Protein AF-A0A3R8U193-F1 (afdb_monomer)

Mean predicted aligned error: 8.24 Å

pLDDT: mean 88.72, std 10.09, range [39.53, 98.12]

Structure (mmCIF, N/CA/C/O backbone):
data_AF-A0A3R8U193-F1
#
_entry.id   AF-A0A3R8U193-F1
#
loop_
_atom_site.group_PDB
_atom_site.id
_atom_site.type_symbol
_atom_site.label_atom_id
_atom_site.label_alt_id
_atom_site.label_comp_id
_atom_site.label_asym_id
_atom_site.label_entity_id
_atom_site.label_seq_id
_atom_site.pdbx_PDB_ins_code
_atom_site.Cartn_x
_atom_site.Cartn_y
_atom_site.Cartn_z
_atom_site.occupancy
_atom_site.B_iso_or_equiv
_atom_site.auth_seq_id
_atom_site.auth_comp_id
_atom_site.auth_asym_id
_atom_site.auth_atom_id
_atom_site.pdbx_PDB_model_num
ATOM 1 N N . MET A 1 1 ? -6.115 -12.184 11.889 1.00 39.53 1 MET A N 1
ATOM 2 C CA . MET A 1 1 ? -6.984 -12.851 10.891 1.00 39.53 1 MET A CA 1
ATOM 3 C C . MET A 1 1 ? -6.475 -12.531 9.490 1.00 39.53 1 MET A C 1
ATOM 5 O O . MET A 1 1 ? -6.508 -11.370 9.102 1.00 39.53 1 MET A O 1
ATOM 9 N N . ASN A 1 2 ? -5.975 -13.521 8.744 1.00 39.62 2 ASN A N 1
ATOM 10 C CA . ASN A 1 2 ? -5.604 -13.336 7.337 1.00 39.62 2 ASN A CA 1
ATOM 11 C C . ASN A 1 2 ? -6.885 -13.249 6.499 1.00 39.62 2 ASN A C 1
ATOM 13 O O . ASN A 1 2 ? -7.457 -14.268 6.125 1.00 39.62 2 ASN A O 1
ATOM 17 N N . SER A 1 3 ? -7.369 -12.032 6.249 1.00 52.88 3 SER A N 1
ATOM 18 C CA . SER A 1 3 ? -8.507 -11.800 5.359 1.00 52.88 3 SER A CA 1
ATOM 19 C C . SER A 1 3 ? -8.194 -12.368 3.971 1.00 52.88 3 SER A C 1
ATOM 21 O O . SER A 1 3 ? -7.153 -12.043 3.391 1.00 52.88 3 SER A O 1
ATOM 23 N N . ALA A 1 4 ? -9.084 -13.211 3.440 1.00 56.44 4 ALA A N 1
ATOM 24 C CA . ALA A 1 4 ? -8.982 -13.737 2.082 1.00 56.44 4 ALA A CA 1
ATOM 25 C C . ALA A 1 4 ? -8.776 -12.592 1.061 1.00 56.44 4 ALA A C 1
ATOM 27 O O . ALA A 1 4 ? -9.312 -11.496 1.269 1.00 56.44 4 ALA A O 1
ATOM 28 N N . PRO A 1 5 ? -8.009 -12.809 -0.029 1.00 59.69 5 PRO A N 1
ATOM 29 C CA . PRO A 1 5 ? -7.787 -11.780 -1.039 1.00 59.69 5 PRO A CA 1
ATOM 30 C C . PRO A 1 5 ? -9.131 -11.291 -1.578 1.00 59.69 5 PRO A C 1
ATOM 32 O O . PRO A 1 5 ? -9.916 -12.074 -2.117 1.00 59.69 5 PRO A O 1
ATOM 35 N N . THR A 1 6 ? -9.415 -9.998 -1.431 1.00 74.56 6 THR A N 1
ATOM 36 C CA . THR A 1 6 ? -10.673 -9.454 -1.946 1.00 7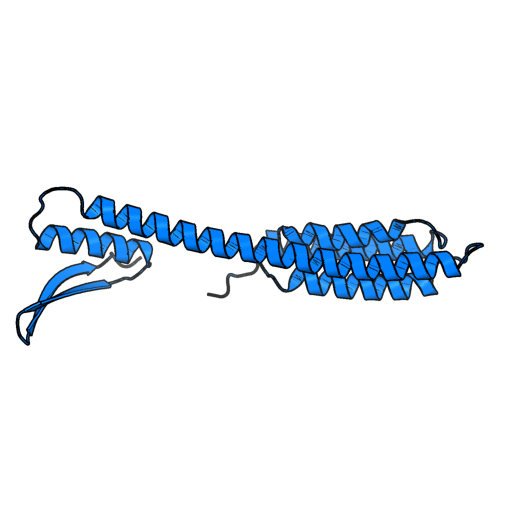4.56 6 THR A CA 1
ATOM 37 C C . THR A 1 6 ? -10.615 -9.363 -3.471 1.00 74.56 6 THR A C 1
ATO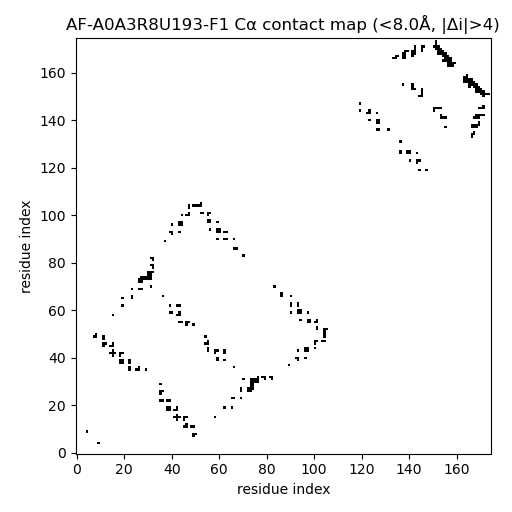M 39 O O . THR A 1 6 ? -9.537 -9.257 -4.057 1.00 74.56 6 THR A O 1
ATOM 42 N N . ALA A 1 7 ? -11.765 -9.407 -4.155 1.00 81.94 7 ALA A N 1
ATOM 43 C CA . ALA A 1 7 ? -11.812 -9.266 -5.617 1.00 81.94 7 ALA A CA 1
ATOM 44 C C . ALA A 1 7 ? -11.076 -8.001 -6.104 1.00 81.94 7 ALA A C 1
ATOM 46 O O . ALA A 1 7 ? -10.375 -8.046 -7.110 1.00 81.94 7 ALA A O 1
ATOM 47 N N . ARG A 1 8 ? -11.150 -6.913 -5.328 1.00 86.19 8 ARG A N 1
ATOM 48 C CA . ARG A 1 8 ? -10.411 -5.667 -5.559 1.00 86.19 8 ARG A CA 1
ATOM 49 C C . ARG A 1 8 ? -8.895 -5.864 -5.556 1.00 86.19 8 ARG A C 1
ATOM 51 O O . ARG A 1 8 ? -8.220 -5.367 -6.449 1.00 86.19 8 ARG A O 1
ATOM 58 N N . ASP A 1 9 ? -8.365 -6.598 -4.582 1.00 89.00 9 ASP A N 1
ATOM 59 C CA . ASP A 1 9 ? -6.920 -6.802 -4.451 1.00 89.00 9 ASP A CA 1
ATOM 60 C C . ASP A 1 9 ? -6.360 -7.556 -5.668 1.00 89.00 9 ASP A C 1
ATOM 62 O O . ASP A 1 9 ? -5.257 -7.249 -6.121 1.00 89.00 9 ASP A O 1
ATOM 66 N N . ARG A 1 10 ? -7.142 -8.493 -6.230 1.00 89.62 10 ARG A N 1
ATOM 67 C CA . ARG A 1 10 ? -6.819 -9.195 -7.485 1.00 89.62 10 ARG A CA 1
ATOM 68 C C . ARG A 1 10 ? -6.824 -8.254 -8.689 1.00 89.62 10 ARG A C 1
ATOM 70 O O . ARG A 1 10 ? -5.889 -8.293 -9.481 1.00 89.62 10 ARG A O 1
ATOM 77 N N . TRP A 1 11 ? -7.828 -7.385 -8.807 1.00 93.19 11 TRP A N 1
ATOM 78 C CA . TRP A 1 11 ? -7.891 -6.401 -9.893 1.00 93.19 11 TRP A CA 1
ATOM 79 C C . TRP A 1 11 ? -6.729 -5.410 -9.869 1.00 93.19 11 TRP A C 1
ATOM 81 O O . TRP A 1 11 ? -6.211 -5.073 -10.925 1.00 93.19 11 TRP A O 1
ATOM 91 N N . ILE A 1 12 ? -6.274 -4.994 -8.685 1.00 94.00 12 ILE A N 1
ATOM 92 C CA . ILE A 1 12 ? -5.101 -4.117 -8.551 1.00 94.00 12 ILE A CA 1
ATOM 93 C C . ILE A 1 12 ? -3.838 -4.825 -9.048 1.00 94.00 12 ILE A C 1
ATOM 95 O O . ILE A 1 12 ? -3.072 -4.233 -9.799 1.00 94.00 12 ILE A O 1
ATOM 99 N N . TRP A 1 13 ? -3.643 -6.098 -8.689 1.00 93.62 13 TRP A N 1
ATOM 100 C CA . TRP A 1 13 ? -2.531 -6.893 -9.218 1.00 93.62 13 TRP A CA 1
ATOM 101 C C . TRP A 1 13 ? -2.574 -7.010 -10.741 1.00 93.62 13 TRP A C 1
ATOM 103 O O . TRP A 1 13 ? -1.554 -6.796 -11.391 1.00 93.62 13 TRP A O 1
ATOM 113 N N . LEU A 1 14 ? -3.747 -7.306 -11.306 1.00 95.44 14 LEU A N 1
ATOM 114 C CA . LEU A 1 14 ? -3.935 -7.386 -12.755 1.00 95.44 14 LEU A CA 1
ATOM 115 C C . LEU A 1 14 ? -3.678 -6.039 -13.438 1.00 95.44 14 LEU A C 1
ATOM 117 O O . LEU A 1 14 ? -3.020 -6.006 -14.471 1.00 95.44 14 LEU A O 1
ATOM 121 N N . ALA A 1 15 ? -4.144 -4.933 -12.854 1.00 96.00 15 ALA A N 1
ATOM 122 C CA . ALA A 1 15 ? -3.918 -3.594 -13.383 1.00 96.00 15 ALA A CA 1
ATOM 123 C C . ALA A 1 15 ? -2.429 -3.216 -13.353 1.00 96.00 15 ALA A C 1
ATOM 125 O O . ALA A 1 15 ? -1.896 -2.790 -14.374 1.00 96.00 15 ALA A O 1
ATOM 126 N N . SER A 1 16 ? -1.735 -3.423 -12.227 1.00 96.75 16 SER A N 1
ATOM 127 C CA . SER A 1 16 ? -0.288 -3.185 -12.128 1.00 96.75 16 SER A CA 1
ATOM 128 C C . SER A 1 16 ? 0.492 -4.051 -13.118 1.00 96.75 16 SER A C 1
ATOM 130 O O . SER A 1 16 ? 1.321 -3.527 -13.857 1.00 96.75 16 SER A O 1
ATOM 132 N N . ALA A 1 17 ? 0.202 -5.354 -13.182 1.00 96.62 17 ALA A N 1
ATOM 133 C CA . ALA A 1 17 ? 0.870 -6.270 -14.105 1.00 96.62 17 ALA A CA 1
ATOM 134 C C . ALA A 1 17 ? 0.592 -5.911 -15.573 1.00 96.62 17 ALA A C 1
ATOM 136 O O . ALA A 1 17 ? 1.509 -5.914 -16.389 1.00 96.62 17 ALA A O 1
ATOM 137 N N . GLY A 1 18 ? -0.651 -5.551 -15.900 1.00 97.56 18 GLY A N 1
ATOM 138 C CA . GLY A 1 18 ? -1.047 -5.109 -17.235 1.00 97.56 18 GLY A CA 1
ATOM 139 C C . GLY A 1 18 ? -0.345 -3.819 -17.651 1.00 97.56 18 GLY A C 1
ATOM 140 O O . GLY A 1 18 ? 0.172 -3.743 -18.761 1.00 97.56 18 GLY A O 1
ATOM 141 N N . LEU A 1 19 ? -0.247 -2.836 -16.749 1.00 97.50 19 LEU A N 1
ATOM 142 C CA . LEU A 1 19 ? 0.509 -1.603 -16.988 1.00 97.50 19 LEU A CA 1
ATOM 143 C C . LEU A 1 19 ? 1.996 -1.898 -17.212 1.00 97.50 19 LEU A C 1
ATOM 145 O O . LEU A 1 19 ? 2.573 -1.388 -18.168 1.00 97.50 19 LEU A O 1
ATOM 149 N N . MET A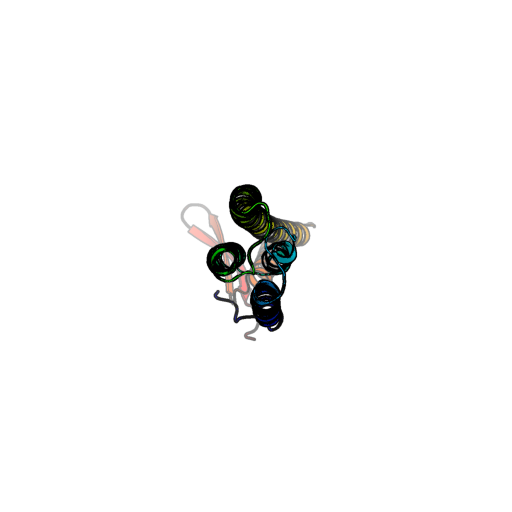 1 20 ? 2.607 -2.759 -16.394 1.00 97.50 20 MET A N 1
ATOM 150 C CA . MET A 1 20 ? 4.009 -3.160 -16.563 1.00 97.50 20 MET A CA 1
ATOM 151 C C . MET A 1 20 ? 4.249 -3.866 -17.905 1.00 97.50 20 MET A C 1
ATOM 153 O O . MET A 1 20 ? 5.184 -3.516 -18.621 1.00 97.50 20 MET A O 1
ATOM 157 N N . ALA A 1 21 ? 3.387 -4.816 -18.275 1.00 96.94 21 ALA A N 1
ATOM 158 C CA . ALA A 1 21 ? 3.488 -5.544 -19.538 1.00 96.94 21 ALA A CA 1
ATOM 159 C C . ALA A 1 21 ? 3.286 -4.627 -20.754 1.00 96.94 21 ALA A C 1
ATOM 161 O O . ALA A 1 21 ? 4.040 -4.713 -21.722 1.00 96.94 21 ALA A O 1
ATOM 162 N N . LEU A 1 22 ? 2.309 -3.718 -20.688 1.00 96.19 22 LEU A N 1
ATOM 163 C CA . LEU A 1 22 ? 2.072 -2.715 -21.724 1.00 96.19 22 LEU A CA 1
ATOM 164 C C . LEU A 1 22 ? 3.290 -1.805 -21.896 1.00 96.19 22 LEU A C 1
ATOM 166 O O . LEU A 1 22 ? 3.732 -1.583 -23.020 1.00 96.19 22 LEU A O 1
ATOM 170 N N . THR A 1 23 ? 3.843 -1.307 -20.788 1.00 95.44 23 THR A N 1
ATOM 171 C CA . THR A 1 23 ? 5.020 -0.428 -20.813 1.00 95.44 23 THR A CA 1
ATOM 172 C C . THR A 1 23 ? 6.196 -1.129 -21.479 1.00 95.44 23 THR A C 1
ATOM 174 O O . THR A 1 23 ? 6.782 -0.586 -22.411 1.00 95.44 23 THR A O 1
ATOM 177 N N . MET A 1 24 ? 6.479 -2.364 -21.060 1.00 94.31 24 MET A N 1
ATOM 178 C CA . MET A 1 24 ? 7.536 -3.193 -21.634 1.00 94.31 24 MET A CA 1
ATOM 179 C C . MET A 1 24 ? 7.331 -3.414 -23.139 1.00 94.31 24 MET A C 1
ATOM 181 O O . MET A 1 24 ? 8.271 -3.285 -23.916 1.00 94.31 24 MET A O 1
ATOM 185 N N . GLY A 1 25 ? 6.095 -3.692 -23.567 1.00 93.88 25 GLY A N 1
ATOM 186 C CA . GLY A 1 25 ? 5.738 -3.816 -24.982 1.00 93.88 25 GLY A CA 1
ATOM 187 C C . GLY A 1 25 ? 6.039 -2.548 -25.786 1.00 93.88 25 GLY A C 1
ATOM 188 O O . GLY A 1 25 ? 6.580 -2.624 -26.887 1.00 93.88 25 GLY A O 1
ATOM 189 N N . LEU A 1 26 ? 5.737 -1.377 -25.222 1.00 92.69 26 LEU A N 1
ATOM 190 C CA . LEU A 1 26 ? 6.023 -0.093 -25.860 1.00 92.69 26 LEU A CA 1
ATOM 191 C C . LEU A 1 26 ? 7.526 0.220 -25.906 1.00 92.69 26 LEU A C 1
ATOM 193 O O . LEU A 1 26 ? 7.982 0.831 -26.872 1.00 92.69 26 LEU A O 1
ATOM 197 N N . GLU A 1 27 ? 8.315 -0.215 -24.920 1.00 91.50 27 GLU A N 1
ATOM 198 C CA . GLU A 1 27 ? 9.771 -0.006 -24.920 1.00 91.50 27 GLU A CA 1
ATOM 199 C C . GLU A 1 27 ? 10.490 -0.714 -26.079 1.00 91.50 27 GLU A C 1
ATOM 201 O O . GLU A 1 27 ? 11.550 -0.255 -26.494 1.00 91.50 27 GLU A O 1
ATOM 206 N N . PHE A 1 28 ? 9.908 -1.767 -26.665 1.00 89.50 28 PHE A N 1
ATOM 207 C CA . PHE A 1 28 ? 10.470 -2.409 -27.862 1.00 89.50 28 PHE A CA 1
ATOM 208 C C . PHE A 1 28 ? 10.391 -1.540 -29.122 1.00 89.50 28 PHE A C 1
ATOM 210 O O . PHE A 1 28 ? 11.206 -1.699 -30.028 1.00 89.50 28 PHE A O 1
ATOM 217 N N . VAL A 1 29 ? 9.397 -0.655 -29.209 1.00 90.25 29 VAL A N 1
ATOM 218 C CA . VAL A 1 29 ? 9.111 0.117 -30.430 1.00 90.25 29 VAL A CA 1
ATOM 219 C C . VAL A 1 29 ? 9.437 1.598 -30.284 1.00 90.25 29 VAL A C 1
ATOM 221 O O . VAL A 1 29 ? 9.697 2.267 -31.283 1.00 90.25 29 VAL A O 1
ATOM 224 N N . VAL A 1 30 ? 9.445 2.124 -29.058 1.00 88.69 30 VAL A N 1
ATOM 225 C CA . VAL A 1 30 ? 9.706 3.541 -28.800 1.00 88.69 30 VAL A CA 1
ATOM 226 C C . VAL A 1 30 ? 11.198 3.777 -28.529 1.00 88.69 30 VAL A C 1
ATOM 228 O O . VAL A 1 30 ? 11.740 3.185 -27.595 1.00 88.69 30 VAL A O 1
ATOM 231 N N . PRO A 1 31 ? 11.869 4.676 -29.280 1.00 85.94 31 PRO A N 1
ATOM 232 C CA . PRO A 1 31 ? 13.283 4.978 -29.074 1.00 85.94 31 PRO A CA 1
ATOM 233 C C . PRO A 1 31 ? 13.621 5.503 -27.673 1.00 85.94 31 PRO A C 1
ATOM 235 O O . PRO A 1 31 ? 12.810 6.144 -26.995 1.00 85.94 31 PRO A O 1
ATOM 238 N N . LEU A 1 32 ? 14.875 5.302 -27.264 1.00 83.75 32 LEU A N 1
ATOM 239 C CA . LEU A 1 32 ? 15.425 5.880 -26.038 1.00 83.75 32 LEU A CA 1
ATOM 240 C C . LEU A 1 32 ? 15.258 7.411 -26.025 1.00 83.75 32 LEU A C 1
ATOM 242 O O . LEU A 1 32 ? 15.503 8.092 -27.016 1.00 83.75 32 LEU A O 1
ATOM 246 N N . GLY A 1 33 ? 14.865 7.971 -24.881 1.00 80.38 33 GLY A N 1
ATOM 247 C CA . GLY A 1 33 ? 14.628 9.413 -24.712 1.00 80.38 33 GLY A CA 1
ATOM 248 C C . GLY A 1 33 ? 13.156 9.798 -24.553 1.00 80.38 33 GLY A C 1
ATOM 249 O O . GLY A 1 33 ? 12.873 10.816 -23.925 1.00 80.38 33 GLY A O 1
ATOM 250 N N . TYR A 1 34 ? 12.214 8.963 -25.000 1.00 84.81 34 TYR A N 1
ATOM 251 C CA . TYR A 1 34 ? 10.798 9.151 -24.679 1.00 84.81 34 TYR A CA 1
ATOM 252 C C . TYR A 1 34 ? 10.468 8.652 -23.266 1.00 84.81 34 TYR A C 1
ATOM 254 O O . TYR A 1 34 ? 10.999 7.649 -22.785 1.00 84.81 34 TYR A O 1
ATOM 262 N N . ALA A 1 35 ? 9.539 9.341 -22.601 1.00 88.25 35 ALA A N 1
ATOM 263 C CA . ALA A 1 35 ? 9.156 9.074 -21.215 1.00 88.25 35 ALA A CA 1
ATOM 264 C C . ALA A 1 35 ? 8.035 8.025 -21.069 1.00 88.25 35 ALA A C 1
ATOM 266 O O . ALA A 1 35 ? 7.237 8.089 -20.137 1.00 88.25 35 ALA A O 1
ATOM 267 N N . VAL A 1 36 ? 7.961 7.046 -21.977 1.00 91.25 36 VAL A N 1
ATOM 268 C CA . VAL A 1 36 ? 6.937 5.981 -21.932 1.00 91.25 36 VAL A CA 1
ATOM 269 C C . VAL A 1 36 ? 7.000 5.199 -20.622 1.00 91.25 36 VAL A C 1
ATOM 271 O O . VAL A 1 36 ? 5.966 4.831 -20.069 1.00 91.25 36 VAL A O 1
ATOM 274 N N . TRP A 1 37 ? 8.203 5.049 -20.069 1.00 92.00 37 TRP A N 1
ATOM 275 C CA . TRP A 1 37 ? 8.456 4.425 -18.775 1.00 92.00 37 TRP A CA 1
ATOM 276 C C . TRP A 1 37 ? 7.675 5.041 -17.604 1.00 92.00 37 TRP A C 1
ATOM 278 O O . TRP A 1 37 ? 7.506 4.378 -16.585 1.00 92.00 37 TRP A O 1
ATOM 288 N N . LEU A 1 38 ? 7.157 6.273 -17.717 1.00 93.88 38 LEU A N 1
ATOM 289 C CA . LEU A 1 38 ? 6.290 6.872 -16.692 1.00 93.88 38 LEU A CA 1
ATOM 290 C C . LEU A 1 38 ? 5.030 6.036 -16.429 1.00 93.88 38 LEU A C 1
ATOM 292 O O . LEU A 1 38 ? 4.437 6.122 -15.358 1.00 93.88 38 LEU A O 1
ATOM 296 N N . THR A 1 39 ? 4.629 5.181 -17.364 1.00 94.88 39 THR A N 1
ATOM 297 C CA . THR A 1 39 ? 3.523 4.242 -17.146 1.00 94.88 39 THR A CA 1
ATOM 298 C C . THR A 1 39 ? 3.845 3.168 -16.094 1.00 94.88 39 THR A C 1
ATOM 300 O O . THR A 1 39 ? 2.938 2.757 -15.367 1.00 94.88 39 THR A O 1
ATOM 303 N N . TYR A 1 40 ? 5.120 2.827 -15.854 1.00 96.25 40 TYR A N 1
ATOM 304 C CA . TYR A 1 40 ? 5.525 2.058 -14.667 1.00 96.25 40 TYR A CA 1
ATOM 305 C C . TYR A 1 40 ? 5.255 2.824 -13.362 1.00 96.25 40 TYR A C 1
ATOM 307 O O . TYR A 1 40 ? 4.839 2.228 -12.369 1.00 96.25 40 TYR A O 1
ATOM 315 N N . PHE A 1 41 ? 5.417 4.154 -13.356 1.00 94.81 41 PHE A N 1
ATOM 316 C CA . PHE A 1 41 ? 5.060 4.982 -12.197 1.00 94.81 41 PHE A CA 1
ATOM 317 C C . PHE A 1 41 ? 3.569 4.835 -11.869 1.00 94.81 41 PHE A C 1
ATOM 319 O O . PHE A 1 41 ? 3.195 4.704 -10.704 1.00 94.81 41 PHE A O 1
ATOM 326 N N . MET A 1 42 ? 2.715 4.783 -12.898 1.00 95.88 42 MET A N 1
ATOM 327 C CA . MET A 1 42 ? 1.283 4.511 -12.740 1.00 95.88 42 MET A CA 1
ATOM 328 C C . MET A 1 42 ? 1.021 3.094 -12.209 1.00 95.88 42 MET A C 1
ATOM 330 O O . MET A 1 42 ? 0.159 2.916 -11.347 1.00 95.88 42 MET A O 1
ATOM 334 N N . ALA A 1 43 ? 1.790 2.096 -12.661 1.00 97.19 43 ALA A N 1
ATOM 335 C CA . ALA A 1 43 ? 1.695 0.726 -12.156 1.00 97.19 43 ALA A CA 1
ATOM 336 C C . ALA A 1 43 ? 1.973 0.649 -10.647 1.00 97.19 43 ALA A C 1
ATOM 338 O O . ALA A 1 43 ? 1.254 -0.052 -9.930 1.00 97.19 43 ALA A O 1
ATOM 339 N N . VAL A 1 44 ? 2.959 1.410 -10.154 1.00 97.62 44 VAL A N 1
ATOM 340 C CA . VAL A 1 44 ? 3.214 1.577 -8.714 1.00 97.62 44 VAL A CA 1
ATOM 341 C C . VAL A 1 44 ? 2.087 2.378 -8.059 1.00 97.62 44 VAL A C 1
ATOM 343 O O . VAL A 1 44 ? 1.579 1.980 -7.013 1.00 97.62 44 VAL A O 1
ATOM 346 N N . GLY A 1 45 ? 1.638 3.471 -8.674 1.00 96.69 45 GLY A N 1
ATOM 347 C CA . GLY A 1 45 ? 0.592 4.344 -8.138 1.00 96.69 45 GLY A CA 1
ATOM 348 C C . GLY A 1 45 ? -0.732 3.629 -7.864 1.00 96.69 45 GLY A C 1
ATOM 349 O O . GLY A 1 45 ? -1.330 3.833 -6.807 1.00 96.69 45 GLY A O 1
ATOM 350 N N . VAL A 1 46 ? -1.168 2.725 -8.747 1.00 96.62 46 VAL A N 1
ATOM 351 C CA . VAL A 1 46 ? -2.441 1.999 -8.572 1.00 96.62 46 VAL A CA 1
ATOM 352 C C . VAL A 1 46 ? -2.431 1.071 -7.347 1.00 96.62 46 VAL A C 1
ATOM 354 O O . VAL A 1 46 ? -3.485 0.771 -6.779 1.00 96.62 46 VAL A O 1
ATOM 357 N N . THR A 1 47 ? -1.244 0.681 -6.859 1.00 96.56 47 THR A N 1
ATOM 358 C CA . THR A 1 47 ? -1.100 -0.104 -5.620 1.00 96.56 47 THR A CA 1
ATOM 359 C C . THR A 1 47 ? -1.522 0.669 -4.367 1.00 96.56 47 THR A C 1
ATOM 361 O O . THR A 1 47 ? -1.712 0.060 -3.315 1.00 96.56 47 THR A O 1
ATOM 364 N N . LEU A 1 48 ? -1.767 1.983 -4.465 1.00 95.44 48 LEU A N 1
ATOM 365 C CA . LEU A 1 48 ? -2.314 2.804 -3.380 1.00 95.44 48 LEU A CA 1
ATOM 366 C C . LEU A 1 48 ? -3.619 2.256 -2.804 1.00 95.44 48 LEU A C 1
ATOM 368 O O . LEU A 1 48 ? -3.871 2.382 -1.602 1.00 95.44 48 LEU A O 1
ATOM 372 N N . PHE A 1 49 ? -4.431 1.624 -3.644 1.00 92.31 49 PHE A N 1
ATOM 373 C CA . PHE A 1 49 ? -5.724 1.068 -3.255 1.00 92.31 49 PHE A CA 1
ATOM 374 C C . PHE A 1 49 ? -5.623 -0.352 -2.677 1.00 92.31 49 PHE A C 1
ATOM 376 O O . PHE A 1 49 ? -6.640 -0.955 -2.313 1.00 92.31 49 PHE A O 1
ATOM 383 N N . GLN A 1 50 ? -4.405 -0.891 -2.582 1.00 90.88 50 GLN A N 1
ATOM 384 C CA . GLN A 1 50 ? -4.149 -2.235 -2.095 1.00 90.88 50 GLN A CA 1
ATOM 385 C C . GLN A 1 50 ? -4.198 -2.287 -0.568 1.00 90.88 50 GLN A C 1
ATOM 387 O O . GLN A 1 50 ? -3.847 -1.336 0.132 1.00 90.88 50 GLN A O 1
ATOM 392 N N . ARG A 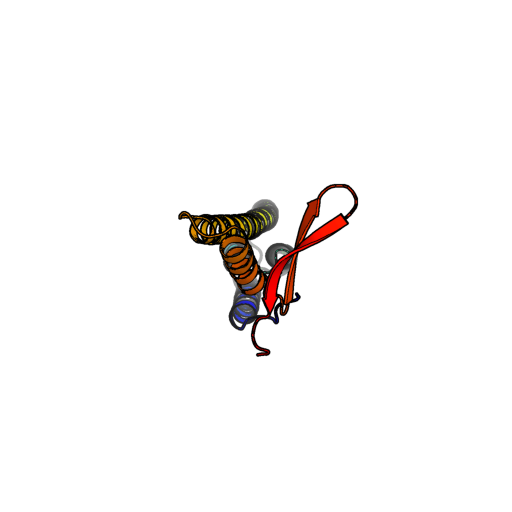1 51 ? -4.621 -3.430 -0.021 1.00 88.56 51 ARG A N 1
ATOM 393 C CA . ARG A 1 51 ? -4.637 -3.626 1.438 1.00 88.56 51 ARG A CA 1
ATOM 394 C C . ARG A 1 51 ? -3.264 -3.958 1.996 1.00 88.56 51 ARG A C 1
ATOM 396 O O . ARG A 1 51 ? -2.973 -3.586 3.126 1.00 88.56 51 ARG A O 1
ATOM 403 N N . ARG A 1 52 ? -2.446 -4.698 1.246 1.00 90.31 52 ARG A N 1
ATOM 404 C CA . ARG A 1 52 ? -1.140 -5.220 1.672 1.00 90.31 52 ARG A CA 1
ATOM 405 C C . ARG A 1 52 ? -0.036 -4.185 1.452 1.00 90.31 52 ARG A C 1
ATOM 407 O O . ARG A 1 52 ? 0.141 -3.709 0.338 1.00 90.31 52 ARG A O 1
ATOM 414 N N . VAL A 1 53 ? 0.727 -3.898 2.508 1.00 93.19 53 VAL A N 1
ATOM 415 C CA . VAL A 1 53 ? 1.814 -2.900 2.503 1.00 93.19 53 VAL A CA 1
ATOM 416 C C . VAL A 1 53 ? 3.015 -3.351 1.661 1.00 93.19 53 VAL A C 1
ATOM 418 O O . VAL A 1 53 ? 3.776 -2.521 1.196 1.00 93.19 53 VAL A O 1
ATOM 421 N N . GLU A 1 54 ? 3.180 -4.646 1.408 1.00 93.69 54 GLU A N 1
ATOM 422 C CA . GLU A 1 54 ? 4.322 -5.179 0.644 1.00 93.69 54 GLU A CA 1
ATOM 423 C C . GLU A 1 54 ? 4.191 -4.976 -0.876 1.00 93.69 54 GLU A C 1
ATOM 425 O O . GLU A 1 54 ? 5.186 -4.891 -1.591 1.00 93.69 54 GLU A O 1
ATOM 430 N N . VAL A 1 55 ? 2.960 -4.877 -1.389 1.00 94.69 55 VAL A N 1
ATOM 431 C CA . VAL A 1 55 ? 2.678 -4.871 -2.837 1.00 94.69 55 VAL A CA 1
ATOM 432 C C . VAL A 1 55 ? 3.278 -3.672 -3.581 1.00 94.69 55 VAL A C 1
ATOM 434 O O . VAL A 1 55 ? 3.898 -3.904 -4.617 1.00 94.69 55 VAL A O 1
ATOM 437 N N . PRO A 1 56 ? 3.167 -2.419 -3.092 1.00 96.50 56 PRO A N 1
ATOM 438 C CA . PRO A 1 56 ? 3.788 -1.264 -3.745 1.00 96.50 56 PRO A CA 1
ATOM 439 C C . PRO A 1 56 ? 5.290 -1.447 -3.965 1.00 96.50 56 PRO A C 1
ATOM 441 O O . PRO A 1 56 ? 5.808 -1.105 -5.025 1.00 96.50 56 PRO A O 1
ATOM 444 N N . PHE A 1 57 ? 5.980 -2.033 -2.983 1.00 97.38 57 PHE A N 1
ATOM 445 C CA . PHE A 1 57 ? 7.415 -2.278 -3.061 1.00 97.38 57 PHE A CA 1
ATOM 446 C C . PHE A 1 57 ? 7.753 -3.352 -4.098 1.00 97.38 57 PHE A C 1
ATOM 448 O O . PHE A 1 57 ? 8.623 -3.130 -4.935 1.00 97.38 57 PHE A O 1
ATOM 455 N N . LEU A 1 58 ? 7.027 -4.476 -4.106 1.00 97.12 58 LEU A N 1
ATOM 456 C CA . LEU A 1 58 ? 7.216 -5.535 -5.106 1.00 97.12 58 LEU A CA 1
ATOM 457 C C . LEU A 1 58 ? 7.003 -5.021 -6.535 1.00 97.12 58 LEU A C 1
ATOM 459 O O . LEU A 1 58 ? 7.804 -5.312 -7.422 1.00 97.12 58 LEU A O 1
ATOM 463 N N . VAL A 1 59 ? 5.952 -4.224 -6.752 1.00 97.69 59 VAL A N 1
ATOM 464 C CA . VAL A 1 59 ? 5.653 -3.636 -8.065 1.00 97.69 59 VAL A CA 1
ATOM 465 C C . VAL A 1 59 ? 6.718 -2.619 -8.472 1.00 97.69 59 VAL A C 1
ATOM 467 O O . VAL A 1 59 ? 7.123 -2.613 -9.632 1.00 97.69 59 VAL A O 1
ATOM 470 N N . ALA A 1 60 ? 7.220 -1.797 -7.545 1.00 98.00 60 ALA A N 1
ATO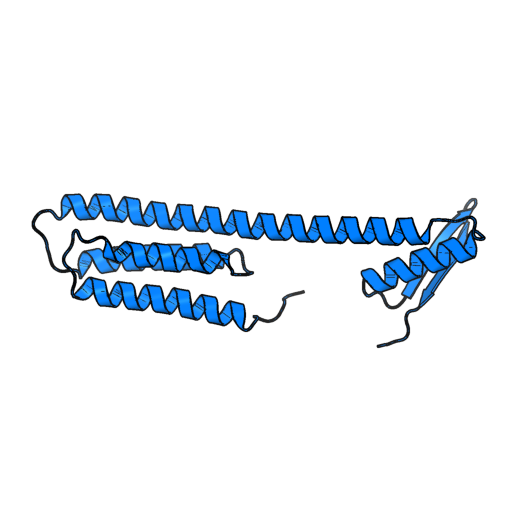M 471 C CA . ALA A 1 60 ? 8.296 -0.853 -7.842 1.00 98.00 60 ALA A CA 1
ATOM 472 C C . ALA A 1 60 ? 9.618 -1.553 -8.161 1.00 98.00 60 ALA A C 1
ATOM 474 O O . ALA A 1 60 ? 10.252 -1.202 -9.149 1.00 98.00 60 ALA A O 1
ATOM 475 N N . VAL A 1 61 ? 10.008 -2.578 -7.397 1.00 97.94 61 VAL A N 1
ATOM 476 C CA . VAL A 1 61 ? 11.209 -3.378 -7.693 1.00 97.94 61 VAL A CA 1
ATOM 477 C C . VAL A 1 61 ? 11.078 -4.059 -9.054 1.00 97.94 61 VAL A C 1
ATOM 479 O O . VAL A 1 61 ? 11.983 -3.949 -9.877 1.00 97.94 61 VAL A O 1
ATOM 482 N N . GLY A 1 62 ? 9.935 -4.693 -9.331 1.00 97.75 62 GLY A N 1
ATOM 483 C CA . GLY A 1 62 ? 9.666 -5.291 -10.638 1.00 97.75 62 GLY A CA 1
ATOM 484 C C . GLY A 1 62 ? 9.714 -4.264 -11.772 1.00 97.75 62 GLY A C 1
ATOM 485 O O . GLY A 1 62 ? 10.317 -4.522 -12.808 1.00 97.75 62 GLY A O 1
ATOM 486 N N . SER A 1 63 ? 9.150 -3.074 -11.558 1.00 97.62 63 SER A N 1
ATOM 487 C CA . SER A 1 63 ? 9.184 -1.971 -12.525 1.00 97.62 63 SER A CA 1
ATOM 488 C C . SER A 1 63 ? 10.601 -1.453 -12.767 1.00 97.62 63 SER A C 1
ATOM 490 O O . SER A 1 63 ? 10.959 -1.184 -13.906 1.00 97.62 63 SER A O 1
ATOM 492 N N . THR A 1 64 ? 11.435 -1.357 -11.731 1.00 96.94 64 THR A N 1
ATOM 493 C CA . THR A 1 64 ? 12.846 -0.964 -11.860 1.00 96.94 64 THR A CA 1
ATOM 494 C C . THR A 1 64 ? 13.653 -2.009 -12.632 1.00 96.94 64 THR A C 1
ATOM 496 O O . THR A 1 64 ? 14.482 -1.647 -13.465 1.00 96.94 64 THR A O 1
ATOM 499 N N . ILE A 1 65 ? 13.390 -3.301 -12.408 1.00 96.81 65 ILE A N 1
ATOM 500 C CA . ILE A 1 65 ? 14.014 -4.384 -13.180 1.00 96.81 65 ILE A CA 1
ATOM 501 C C . ILE A 1 65 ? 13.597 -4.291 -14.651 1.00 96.81 65 ILE A C 1
ATOM 503 O O . ILE A 1 65 ? 14.456 -4.321 -15.529 1.00 96.81 65 ILE A O 1
ATOM 507 N N . LEU A 1 66 ? 12.302 -4.125 -14.933 1.00 95.62 66 LEU A N 1
ATOM 508 C CA . LEU A 1 66 ? 11.821 -3.971 -16.307 1.00 95.62 66 LEU A CA 1
ATOM 509 C C . LEU A 1 66 ? 12.377 -2.710 -16.971 1.00 95.62 66 LEU A C 1
ATOM 511 O O . LEU A 1 66 ? 12.794 -2.785 -18.117 1.00 95.62 66 LEU A O 1
ATOM 515 N N . LEU A 1 67 ? 12.488 -1.594 -16.246 1.00 94.81 67 LEU A N 1
ATOM 516 C CA . LEU A 1 67 ? 13.100 -0.359 -16.743 1.00 94.81 67 LEU A CA 1
ATOM 517 C C . LEU A 1 67 ? 14.564 -0.564 -17.166 1.00 94.81 67 LEU A C 1
ATOM 519 O O . LEU A 1 67 ? 15.010 -0.002 -18.172 1.00 94.81 67 LEU A O 1
ATOM 523 N N . MET A 1 68 ? 15.305 -1.370 -16.398 1.00 93.31 68 MET A N 1
ATOM 524 C CA . MET A 1 68 ? 16.685 -1.748 -16.704 1.00 93.31 68 MET A CA 1
ATOM 525 C C . MET A 1 68 ? 16.755 -2.631 -17.955 1.00 93.31 68 MET A C 1
ATOM 527 O O . MET A 1 68 ? 17.577 -2.386 -18.833 1.00 93.31 68 MET A O 1
ATOM 531 N N . ILE A 1 69 ? 15.869 -3.623 -18.079 1.00 93.50 69 ILE A N 1
ATOM 532 C CA . ILE A 1 69 ? 15.797 -4.480 -19.274 1.00 93.50 69 ILE A CA 1
ATOM 533 C C . ILE A 1 69 ? 15.407 -3.643 -20.502 1.00 93.50 69 ILE A C 1
ATOM 535 O O . ILE A 1 69 ? 16.065 -3.724 -21.539 1.00 93.50 69 ILE A O 1
ATOM 539 N N . GLY A 1 70 ? 14.402 -2.778 -20.359 1.00 90.38 70 GLY A N 1
ATOM 540 C CA . GLY A 1 70 ? 13.933 -1.829 -21.363 1.00 90.38 70 GLY A CA 1
ATOM 541 C C . GLY A 1 70 ? 15.048 -0.950 -21.923 1.00 90.38 70 GLY A C 1
ATOM 542 O O . GLY A 1 70 ? 15.070 -0.652 -23.112 1.00 90.38 70 GLY A O 1
ATOM 543 N N . TYR A 1 71 ? 16.023 -0.575 -21.091 1.00 89.62 71 TYR A N 1
ATOM 544 C CA . TYR A 1 71 ? 17.150 0.254 -21.523 1.00 89.62 71 TYR A CA 1
ATOM 545 C C . TYR A 1 71 ? 18.067 -0.474 -22.514 1.00 89.62 71 TYR A C 1
ATOM 547 O O . TYR A 1 71 ? 18.618 0.159 -23.410 1.00 89.62 71 TYR A O 1
ATOM 555 N N . HIS A 1 72 ? 18.211 -1.793 -22.374 1.00 89.31 72 HIS A N 1
ATOM 556 C CA . HIS A 1 72 ? 19.076 -2.600 -23.233 1.00 89.31 72 HIS A CA 1
ATOM 557 C C . HIS A 1 72 ? 18.415 -3.038 -24.544 1.00 89.31 72 HIS A C 1
ATOM 559 O O . HIS A 1 72 ? 19.124 -3.317 -25.506 1.00 89.31 72 HIS A O 1
ATOM 565 N N . ILE A 1 73 ? 17.084 -3.116 -24.582 1.00 89.12 73 ILE A N 1
ATOM 566 C CA . ILE A 1 73 ? 16.324 -3.598 -25.749 1.00 89.12 73 ILE A CA 1
ATOM 567 C C . ILE A 1 73 ? 15.749 -2.466 -26.607 1.00 89.12 73 ILE A C 1
ATOM 569 O O . ILE A 1 73 ? 15.428 -2.699 -27.771 1.00 89.12 73 ILE A O 1
ATOM 573 N N . ALA A 1 74 ? 15.575 -1.268 -26.038 1.00 87.00 74 ALA A N 1
ATOM 574 C CA . ALA A 1 74 ? 14.943 -0.157 -26.734 1.00 87.00 74 ALA A CA 1
ATOM 575 C C . ALA A 1 74 ? 15.814 0.357 -27.898 1.00 87.00 74 ALA A C 1
ATOM 577 O O . ALA A 1 74 ? 17.046 0.370 -27.790 1.00 87.00 74 ALA A O 1
ATOM 578 N N . PRO A 1 75 ? 15.201 0.843 -28.996 1.00 84.12 75 PRO A N 1
ATOM 579 C CA . PRO A 1 75 ? 1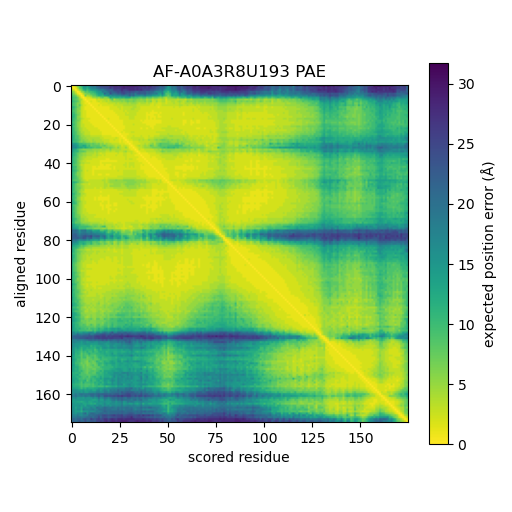5.938 1.416 -30.116 1.00 84.12 75 PRO A CA 1
ATOM 580 C C . PRO A 1 75 ? 16.852 2.568 -29.677 1.00 84.12 75 PRO A C 1
ATOM 582 O O . PRO A 1 75 ? 16.450 3.452 -28.911 1.00 84.12 75 PRO A O 1
ATOM 585 N N . ALA A 1 76 ? 18.085 2.571 -30.188 1.00 81.88 76 ALA A N 1
ATOM 586 C CA . ALA A 1 76 ? 19.077 3.595 -29.884 1.00 81.88 76 ALA A CA 1
ATOM 587 C C . ALA A 1 76 ? 18.606 4.994 -30.315 1.00 81.88 76 ALA A C 1
ATOM 589 O O . ALA A 1 76 ? 17.958 5.164 -31.347 1.00 81.88 76 ALA A O 1
ATOM 590 N N . SER A 1 77 ? 18.980 6.008 -29.538 1.00 80.88 77 SER A N 1
ATOM 591 C CA . SER A 1 77 ? 18.796 7.416 -29.889 1.00 80.88 77 SER A CA 1
ATOM 592 C C . SER A 1 77 ? 20.103 8.185 -29.753 1.00 80.88 77 SER A C 1
ATOM 594 O O . SER A 1 77 ? 21.076 7.698 -29.175 1.00 80.88 77 SER A O 1
ATOM 596 N N . THR A 1 78 ? 20.131 9.402 -30.291 1.00 72.31 78 THR A N 1
ATOM 597 C CA . THR A 1 78 ? 21.335 10.227 -30.457 1.00 72.31 78 THR A CA 1
ATOM 598 C C . THR A 1 78 ? 22.044 10.583 -29.139 1.00 72.31 78 THR A C 1
ATOM 600 O O . THR A 1 78 ? 23.174 11.057 -29.178 1.00 72.31 78 THR A O 1
ATOM 603 N N . ASN A 1 79 ? 21.420 10.368 -27.969 1.00 71.88 79 ASN A N 1
ATOM 604 C CA . ASN A 1 79 ? 22.009 10.704 -26.668 1.00 71.88 79 ASN A CA 1
ATOM 605 C C . ASN A 1 79 ? 21.698 9.656 -25.575 1.00 71.88 79 ASN A C 1
ATOM 607 O O . ASN A 1 79 ? 20.893 9.874 -24.664 1.00 71.88 79 ASN A O 1
ATOM 611 N N . SER A 1 80 ? 22.354 8.496 -25.664 1.00 69.00 80 SER A N 1
ATOM 612 C CA . SER A 1 80 ? 22.187 7.366 -24.734 1.00 69.00 80 SER A CA 1
ATOM 613 C C . SER A 1 80 ? 22.566 7.696 -23.281 1.00 69.00 80 SER A C 1
ATOM 615 O O . SER A 1 80 ? 21.895 7.232 -22.358 1.00 69.00 80 SER A O 1
ATOM 617 N N . ALA A 1 81 ? 23.568 8.556 -23.061 1.00 74.56 81 ALA A N 1
ATOM 618 C CA . ALA A 1 81 ? 23.996 8.976 -21.723 1.00 74.56 81 ALA A CA 1
ATOM 619 C C . ALA A 1 81 ? 22.899 9.748 -20.966 1.00 74.56 81 ALA A C 1
ATOM 621 O O . ALA A 1 81 ? 22.662 9.497 -19.783 1.00 74.56 81 ALA A O 1
ATOM 622 N N . PHE A 1 82 ? 22.172 10.636 -21.654 1.00 81.62 82 PHE A N 1
ATOM 623 C CA . PHE A 1 82 ? 21.041 11.358 -21.064 1.00 81.62 82 PHE A CA 1
ATOM 624 C C . PHE A 1 82 ? 19.898 10.405 -20.680 1.00 81.62 82 PHE A C 1
ATOM 626 O O . PHE A 1 82 ? 19.296 10.537 -19.613 1.00 81.62 82 PHE A O 1
ATOM 633 N N . SER A 1 83 ? 19.637 9.389 -21.511 1.00 84.31 83 SER A N 1
ATOM 634 C CA . SER A 1 83 ? 18.627 8.371 -21.209 1.00 84.31 83 SER A CA 1
ATOM 635 C C . SER A 1 83 ? 19.005 7.508 -20.001 1.00 84.31 83 SER A C 1
ATOM 637 O O . SER A 1 83 ? 18.114 7.123 -19.244 1.00 84.31 83 SER A O 1
ATOM 639 N N . PHE A 1 84 ? 20.292 7.214 -19.794 1.00 85.81 84 PHE A N 1
ATOM 640 C CA . PHE A 1 84 ? 20.752 6.462 -18.624 1.00 85.81 84 PHE A CA 1
ATOM 641 C C . PHE A 1 84 ? 20.465 7.218 -17.321 1.00 85.81 84 PHE A C 1
ATOM 643 O O . PHE A 1 84 ? 19.814 6.676 -16.429 1.00 85.81 84 PHE A O 1
ATOM 650 N N . VAL A 1 85 ? 20.873 8.490 -17.234 1.00 89.25 85 VAL A N 1
ATOM 651 C CA . VAL A 1 85 ? 20.630 9.333 -16.047 1.00 89.25 85 VAL A CA 1
ATOM 652 C C . VAL A 1 85 ? 19.132 9.513 -15.790 1.00 89.25 85 VAL A C 1
ATOM 654 O O . VAL A 1 85 ? 18.671 9.379 -14.660 1.00 89.25 85 VAL A O 1
ATOM 657 N N . ASN A 1 86 ? 18.340 9.758 -16.836 1.00 90.44 86 ASN A N 1
ATOM 658 C CA . ASN A 1 86 ? 16.892 9.908 -16.692 1.00 90.44 86 ASN A CA 1
ATOM 659 C C . ASN A 1 86 ? 16.229 8.636 -16.126 1.00 90.44 86 ASN A C 1
ATOM 661 O O . ASN A 1 86 ? 15.366 8.709 -15.253 1.00 90.44 86 ASN A O 1
ATOM 665 N N . ARG A 1 87 ? 16.651 7.452 -16.585 1.00 91.44 87 ARG A N 1
ATOM 666 C CA . ARG A 1 87 ? 16.077 6.177 -16.130 1.00 91.44 87 ARG A CA 1
ATOM 667 C C . ARG A 1 87 ? 16.538 5.778 -14.730 1.00 91.44 87 ARG A C 1
ATOM 669 O O . ARG A 1 87 ? 15.735 5.217 -13.989 1.00 91.44 87 ARG A O 1
ATOM 676 N N . THR A 1 88 ? 17.770 6.088 -14.324 1.00 92.56 88 THR A N 1
ATOM 677 C CA . THR A 1 88 ? 18.198 5.850 -12.933 1.00 92.56 88 THR A CA 1
ATOM 678 C C . THR A 1 88 ? 17.400 6.714 -11.959 1.00 92.56 88 THR A C 1
ATOM 680 O O . THR A 1 88 ? 16.910 6.199 -10.953 1.00 92.56 88 THR A O 1
ATOM 683 N N . ILE A 1 89 ? 17.165 7.986 -12.300 1.00 93.88 89 ILE A N 1
ATOM 684 C CA . ILE A 1 89 ? 16.258 8.864 -11.547 1.00 93.88 89 ILE A CA 1
ATOM 685 C C . ILE A 1 89 ? 14.842 8.274 -11.526 1.00 93.88 89 ILE A C 1
ATOM 687 O O . ILE A 1 89 ? 14.243 8.179 -10.458 1.00 93.88 89 ILE A O 1
ATOM 691 N N . GLY A 1 90 ? 14.332 7.802 -12.669 1.00 93.38 90 GLY A N 1
ATOM 692 C CA . GLY A 1 90 ? 13.030 7.136 -12.760 1.00 93.38 90 GLY A CA 1
ATOM 693 C C . GLY A 1 90 ? 12.891 5.941 -11.809 1.00 93.38 90 GLY A C 1
ATOM 694 O O . GLY A 1 90 ? 11.921 5.865 -11.054 1.00 93.38 90 GLY A O 1
ATOM 695 N N . GLY A 1 91 ? 13.891 5.055 -11.766 1.00 96.12 91 GLY A N 1
ATOM 696 C CA . GLY A 1 91 ? 13.923 3.920 -10.837 1.00 96.12 91 GLY A CA 1
ATOM 697 C C . GLY A 1 91 ? 13.904 4.351 -9.366 1.00 96.12 91 GLY A C 1
ATOM 698 O O . GLY A 1 91 ? 13.157 3.789 -8.564 1.00 96.12 91 GLY A O 1
ATOM 699 N N . ILE A 1 92 ? 14.655 5.399 -9.009 1.00 97.31 92 ILE A N 1
ATOM 700 C CA . ILE A 1 92 ? 14.616 5.986 -7.659 1.00 97.31 92 ILE A CA 1
ATOM 701 C C . ILE A 1 92 ? 13.214 6.538 -7.356 1.00 97.31 92 ILE A C 1
ATOM 703 O O . ILE A 1 92 ? 12.664 6.272 -6.286 1.00 97.31 92 ILE A O 1
ATOM 707 N N . CYS A 1 93 ? 12.599 7.253 -8.301 1.00 97.31 93 CYS A N 1
ATOM 708 C CA . CYS A 1 93 ? 11.244 7.782 -8.158 1.00 97.31 93 CYS A CA 1
ATOM 709 C C . CYS A 1 93 ? 10.203 6.674 -7.939 1.00 97.31 93 CYS A C 1
ATOM 711 O O . CYS A 1 93 ? 9.300 6.860 -7.125 1.00 97.31 93 CYS A O 1
ATOM 713 N N . PHE A 1 94 ? 10.329 5.516 -8.596 1.00 97.50 94 PHE A N 1
ATOM 714 C CA . PHE A 1 94 ? 9.432 4.375 -8.363 1.00 97.50 94 PHE A CA 1
ATOM 715 C C . PHE A 1 94 ? 9.524 3.862 -6.927 1.00 97.50 94 PHE A C 1
ATOM 717 O O . PHE A 1 94 ? 8.499 3.617 -6.290 1.00 97.50 94 PHE A O 1
ATOM 724 N N . LEU A 1 95 ? 10.742 3.735 -6.396 1.00 98.12 95 LEU A N 1
ATOM 725 C CA . LEU A 1 95 ? 10.967 3.287 -5.022 1.00 98.12 95 LEU A CA 1
ATOM 726 C C . LEU A 1 95 ? 10.431 4.303 -4.006 1.00 98.12 95 LEU A C 1
ATOM 728 O O . LEU A 1 95 ? 9.755 3.920 -3.051 1.00 98.12 95 LEU A O 1
ATOM 732 N N . LEU A 1 96 ? 10.661 5.600 -4.232 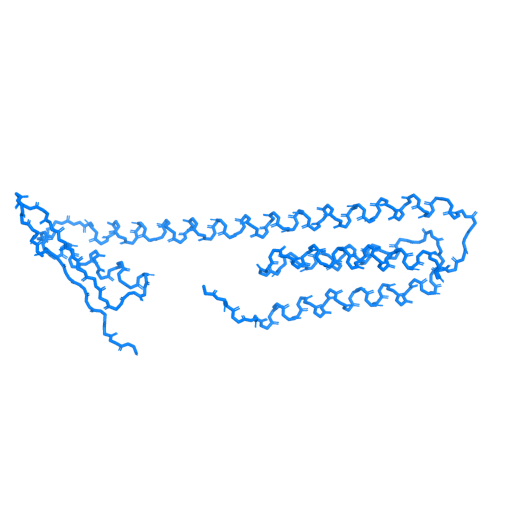1.00 98.12 96 LEU A N 1
ATOM 733 C CA . LEU A 1 96 ? 10.108 6.663 -3.386 1.00 98.12 96 LEU A CA 1
ATOM 734 C C . LEU A 1 96 ? 8.575 6.689 -3.428 1.00 98.12 96 LEU A C 1
ATOM 736 O O . LEU A 1 96 ? 7.929 6.853 -2.388 1.00 98.12 96 LEU A O 1
ATOM 740 N N . MET A 1 97 ? 7.981 6.471 -4.603 1.00 97.81 97 MET A N 1
ATOM 741 C CA . MET A 1 97 ? 6.532 6.344 -4.744 1.00 97.81 97 MET A CA 1
ATOM 742 C C . MET A 1 97 ? 6.012 5.131 -3.969 1.00 97.81 97 MET A C 1
ATOM 744 O O . MET A 1 97 ? 5.039 5.257 -3.228 1.00 97.81 97 MET A O 1
ATOM 748 N N . ALA A 1 98 ? 6.686 3.980 -4.053 1.00 97.94 98 ALA A N 1
ATOM 749 C CA . ALA A 1 98 ? 6.324 2.805 -3.267 1.00 97.94 98 ALA A CA 1
ATOM 750 C C . ALA A 1 98 ? 6.362 3.092 -1.763 1.00 97.94 98 ALA A C 1
ATOM 752 O O . ALA A 1 98 ? 5.381 2.818 -1.077 1.00 97.94 98 ALA A O 1
ATOM 753 N N . VAL A 1 99 ? 7.433 3.711 -1.254 1.00 98.00 99 VAL A N 1
ATOM 754 C CA . VAL A 1 99 ? 7.530 4.102 0.163 1.00 98.00 99 VAL A CA 1
ATOM 755 C C . VAL A 1 99 ? 6.388 5.042 0.555 1.00 98.00 99 VAL A C 1
ATOM 757 O O . VAL A 1 99 ? 5.745 4.839 1.587 1.00 98.00 99 VAL A O 1
ATOM 760 N N . THR A 1 100 ? 6.081 6.033 -0.282 1.00 98.06 100 THR A N 1
ATOM 761 C CA . THR A 1 100 ? 4.974 6.976 -0.053 1.00 98.06 100 THR A CA 1
ATOM 762 C C . THR A 1 100 ? 3.636 6.244 0.041 1.00 98.06 100 THR A C 1
ATOM 764 O O . THR A 1 100 ? 2.871 6.437 0.990 1.00 98.06 100 THR A O 1
ATOM 767 N N . VAL A 1 101 ? 3.371 5.335 -0.897 1.00 97.62 101 VAL A N 1
ATOM 768 C CA . VAL A 1 101 ? 2.163 4.509 -0.904 1.00 97.62 101 VAL A CA 1
ATOM 769 C C . VAL A 1 101 ? 2.095 3.608 0.333 1.00 97.62 101 VAL A C 1
ATOM 771 O O . VAL A 1 101 ? 1.045 3.521 0.973 1.00 97.62 101 VAL A O 1
ATOM 774 N N . MET A 1 102 ? 3.204 2.974 0.718 1.00 97.12 102 MET 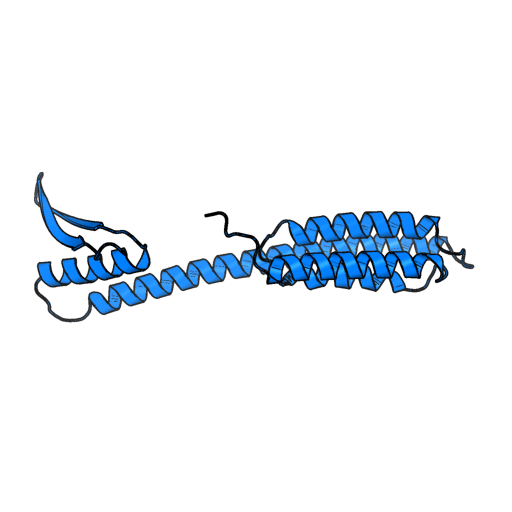A N 1
ATOM 775 C CA . MET A 1 102 ? 3.286 2.138 1.918 1.00 97.12 102 MET A CA 1
ATOM 776 C C . MET A 1 102 ? 2.904 2.925 3.173 1.00 97.12 102 MET A C 1
ATOM 778 O O . MET A 1 102 ? 2.101 2.446 3.977 1.00 97.12 102 MET A O 1
ATOM 782 N N . LYS A 1 103 ? 3.426 4.149 3.318 1.00 96.69 103 LYS A N 1
ATOM 783 C CA . LYS A 1 103 ? 3.089 5.044 4.432 1.00 96.69 103 LYS A CA 1
ATOM 784 C C . LYS A 1 103 ? 1.620 5.452 4.411 1.00 96.69 103 LYS A C 1
ATOM 786 O O . LYS A 1 103 ? 0.980 5.431 5.460 1.00 96.69 103 LYS A O 1
ATOM 791 N N . ALA A 1 104 ? 1.054 5.726 3.238 1.00 96.12 104 ALA A N 1
ATOM 792 C CA . ALA A 1 104 ? -0.371 6.021 3.106 1.00 96.12 104 ALA A CA 1
ATOM 793 C C . ALA A 1 104 ? -1.255 4.831 3.529 1.00 96.12 104 ALA A C 1
ATOM 795 O O . ALA A 1 104 ? -2.260 5.017 4.214 1.00 96.12 104 ALA A O 1
ATOM 796 N N . ILE A 1 105 ? -0.878 3.598 3.170 1.00 94.06 105 ILE A N 1
ATOM 797 C CA . ILE A 1 105 ? -1.600 2.385 3.590 1.00 94.06 105 ILE A CA 1
ATOM 798 C C . ILE A 1 105 ? -1.487 2.185 5.108 1.00 94.06 105 ILE A C 1
ATOM 800 O O . ILE A 1 105 ? -2.494 1.910 5.758 1.00 94.06 105 ILE A O 1
ATOM 804 N N . GLN A 1 106 ? -0.290 2.341 5.684 1.00 94.81 106 GLN A N 1
ATOM 805 C CA . GLN A 1 106 ? -0.076 2.239 7.134 1.00 94.81 106 GLN A CA 1
ATOM 806 C C . GLN A 1 106 ? -0.891 3.285 7.901 1.00 94.81 106 GLN A C 1
ATOM 808 O O . GLN A 1 106 ? -1.581 2.938 8.854 1.00 94.81 106 GLN A O 1
ATOM 813 N N . SER A 1 107 ? -0.876 4.539 7.446 1.00 94.00 107 SER A N 1
ATOM 814 C CA . SER A 1 107 ? -1.643 5.630 8.053 1.00 94.00 107 SER A CA 1
ATOM 815 C C . SER A 1 107 ? -3.146 5.343 8.049 1.00 94.00 107 SER A C 1
ATOM 817 O O . SER A 1 107 ? -3.793 5.495 9.082 1.00 94.00 107 SER A O 1
ATOM 819 N N . ARG A 1 108 ? -3.694 4.831 6.938 1.00 93.25 108 ARG A N 1
ATOM 820 C CA . ARG A 1 108 ? -5.106 4.417 6.871 1.00 93.25 108 ARG A CA 1
ATOM 821 C C . ARG A 1 108 ? -5.454 3.308 7.865 1.00 93.25 108 ARG A C 1
ATOM 823 O O . ARG A 1 108 ? -6.551 3.329 8.406 1.00 93.25 108 ARG A O 1
ATOM 830 N N . ARG A 1 109 ? -4.548 2.352 8.101 1.00 91.94 109 ARG A N 1
ATOM 831 C CA . ARG A 1 109 ? -4.757 1.278 9.091 1.00 91.94 109 ARG A CA 1
ATOM 832 C C . ARG A 1 109 ? -4.775 1.830 10.511 1.00 91.94 109 ARG A C 1
ATOM 834 O O . ARG A 1 109 ? -5.739 1.598 11.220 1.00 91.94 109 ARG A O 1
ATOM 841 N N . ILE A 1 110 ? -3.772 2.633 10.868 1.00 94.38 110 ILE A N 1
ATOM 842 C CA . ILE A 1 110 ? -3.693 3.274 12.188 1.00 94.38 110 ILE A CA 1
ATOM 843 C C . ILE A 1 110 ? -4.941 4.131 12.444 1.00 94.38 110 ILE A C 1
ATOM 845 O O . ILE A 1 110 ? -5.520 4.067 13.522 1.00 94.38 110 ILE A O 1
ATOM 849 N N . ALA A 1 111 ? -5.386 4.896 11.444 1.00 93.69 111 ALA A N 1
ATOM 850 C CA . ALA A 1 111 ? -6.599 5.701 11.547 1.00 93.69 111 ALA A CA 1
ATOM 851 C C . ALA A 1 111 ? -7.863 4.843 11.718 1.00 93.69 111 ALA A C 1
ATOM 853 O O . ALA A 1 111 ? -8.726 5.192 12.516 1.00 93.69 111 ALA A O 1
ATOM 854 N N . ALA A 1 112 ? -7.972 3.722 10.997 1.00 92.19 112 ALA A N 1
ATOM 855 C CA . ALA A 1 112 ? -9.097 2.801 11.140 1.00 92.19 112 ALA A CA 1
ATOM 856 C C . ALA A 1 112 ? -9.131 2.144 12.529 1.00 92.19 112 ALA A C 1
ATOM 858 O O . ALA A 1 112 ? -10.201 2.049 13.122 1.00 92.19 112 ALA A O 1
ATOM 859 N N . ASP A 1 113 ? -7.974 1.746 13.061 1.00 92.19 113 ASP A N 1
ATOM 860 C CA . ASP A 1 113 ? -7.863 1.148 14.395 1.00 92.19 113 ASP A CA 1
ATOM 861 C C . ASP A 1 113 ? -8.206 2.172 15.492 1.00 92.19 113 ASP A C 1
ATOM 863 O O . ASP A 1 113 ? -8.943 1.863 16.428 1.00 92.19 113 ASP A O 1
ATOM 867 N N . ALA A 1 114 ? -7.734 3.415 15.349 1.00 94.06 114 ALA A N 1
ATOM 868 C CA . ALA A 1 114 ? -8.063 4.506 16.264 1.00 94.06 114 ALA A CA 1
ATOM 869 C C . ALA A 1 114 ? -9.561 4.847 16.239 1.00 94.06 114 ALA A C 1
ATOM 871 O O . ALA A 1 114 ? -10.172 5.015 17.293 1.00 94.06 114 ALA A O 1
ATOM 872 N N . LEU A 1 115 ? -10.165 4.902 15.047 1.00 95.12 115 LEU A N 1
ATOM 873 C CA . LEU A 1 115 ? -11.601 5.131 14.896 1.00 95.12 115 LEU A CA 1
ATOM 874 C C . LEU A 1 115 ? -12.413 3.989 15.517 1.00 95.12 115 LEU A C 1
ATOM 876 O O . LEU A 1 115 ? -13.372 4.241 16.242 1.00 95.12 115 LEU A O 1
ATOM 880 N N . TRP A 1 116 ? -12.000 2.739 15.290 1.00 92.56 116 TRP A N 1
ATOM 881 C CA . TRP A 1 116 ? -12.637 1.569 15.892 1.00 92.56 116 TRP A CA 1
ATOM 882 C C . TRP A 1 116 ? -12.610 1.630 17.427 1.00 92.56 116 TRP A C 1
ATOM 884 O O . TRP A 1 116 ? -13.633 1.366 18.064 1.00 92.56 116 TRP A O 1
ATOM 894 N N . LEU A 1 117 ? -11.477 2.032 18.018 1.00 93.19 117 LEU A N 1
ATOM 895 C CA . LEU A 1 117 ? -11.347 2.211 19.465 1.00 93.19 117 LEU A CA 1
ATOM 896 C C . LEU A 1 117 ? -12.262 3.331 19.977 1.00 93.19 117 LEU A C 1
ATOM 898 O O . LEU A 1 117 ? -13.034 3.109 20.907 1.00 93.19 117 LEU A O 1
ATOM 902 N N . GLN A 1 118 ? -12.234 4.497 19.329 1.00 93.75 118 GLN A N 1
ATOM 903 C CA . GLN A 1 118 ? -13.053 5.652 19.704 1.00 93.75 118 GLN A CA 1
ATOM 904 C C . GLN A 1 118 ? -14.556 5.338 19.642 1.00 93.75 118 GLN A C 1
ATOM 906 O O . GLN A 1 118 ? -15.322 5.711 20.531 1.00 93.75 118 GLN A O 1
ATOM 911 N N . GLU A 1 119 ? -15.005 4.630 18.605 1.00 91.50 119 GLU A N 1
ATOM 912 C CA . GLU A 1 119 ? -16.394 4.181 18.502 1.00 91.50 119 GLU A CA 1
ATOM 913 C C . GLU A 1 119 ? -16.768 3.184 19.609 1.00 91.50 119 GLU A C 1
ATOM 915 O O . GLU A 1 119 ? -17.909 3.196 20.079 1.00 91.50 119 GLU A O 1
ATOM 920 N N . GLY A 1 120 ? -15.829 2.330 20.026 1.00 88.38 120 GLY A N 1
ATOM 921 C CA . GLY A 1 120 ? -15.999 1.411 21.150 1.00 88.38 120 GLY A CA 1
ATOM 922 C C . GLY A 1 120 ? -16.146 2.146 22.483 1.00 88.38 120 GLY A C 1
ATOM 923 O O . GLY A 1 120 ? -17.112 1.907 23.208 1.00 88.38 120 GLY A O 1
ATOM 924 N N . GLU A 1 121 ? -15.245 3.084 22.775 1.00 90.88 121 GLU A N 1
ATOM 925 C CA . GLU A 1 121 ? -15.292 3.924 23.980 1.00 90.88 121 GLU A CA 1
ATOM 926 C C . GLU A 1 121 ? -16.586 4.739 24.058 1.00 90.88 121 GLU A C 1
ATOM 928 O O . GLU A 1 121 ? -17.233 4.787 25.107 1.00 90.88 121 GLU A O 1
ATOM 933 N N . ASN A 1 122 ? -17.015 5.323 22.935 1.00 91.19 122 ASN A N 1
ATOM 934 C CA . ASN A 1 122 ? -18.280 6.048 22.854 1.00 91.19 122 ASN A CA 1
ATOM 935 C C . ASN A 1 122 ? -19.480 5.131 23.122 1.00 91.19 122 ASN A C 1
ATOM 937 O O . ASN A 1 122 ? -20.375 5.512 23.877 1.00 91.19 122 ASN A O 1
ATOM 941 N N . ALA A 1 123 ? -19.506 3.925 22.545 1.00 87.44 123 ALA A N 1
ATOM 942 C CA . ALA A 1 123 ? -20.592 2.970 22.760 1.00 87.44 123 ALA A CA 1
ATOM 943 C C . ALA A 1 123 ? -20.691 2.539 24.232 1.00 87.44 123 ALA A C 1
ATOM 945 O O . ALA A 1 123 ? -21.784 2.538 24.799 1.00 87.44 123 ALA A O 1
ATOM 946 N N . VAL A 1 124 ? -19.553 2.242 24.869 1.00 86.44 124 VAL A N 1
ATOM 947 C CA . VAL A 1 124 ? -19.508 1.911 26.301 1.00 86.44 124 VAL A CA 1
ATOM 948 C C . VAL A 1 124 ? -19.942 3.113 27.138 1.00 86.44 124 VAL A C 1
ATOM 950 O O . VAL A 1 124 ? -20.808 2.975 27.993 1.00 86.44 124 VAL A O 1
ATOM 953 N N . THR A 1 125 ? -19.436 4.312 26.855 1.00 87.94 125 THR A N 1
ATOM 954 C CA . THR A 1 125 ? -19.825 5.535 27.579 1.00 87.94 125 THR A CA 1
ATOM 955 C C . THR A 1 125 ? -21.329 5.788 27.503 1.00 87.94 125 THR A C 1
ATOM 957 O O . THR A 1 125 ? -21.931 6.167 28.502 1.00 87.94 125 THR A O 1
ATOM 960 N N . VAL A 1 126 ? -21.955 5.560 26.345 1.00 86.38 126 VAL A N 1
ATOM 961 C CA . VAL A 1 126 ? -23.413 5.668 26.193 1.00 86.38 126 VAL A CA 1
ATOM 962 C C . VAL A 1 126 ? -24.137 4.617 27.033 1.00 86.38 126 VAL A C 1
ATOM 964 O O . VAL A 1 126 ? -25.094 4.984 27.705 1.00 86.38 126 VAL A O 1
ATOM 967 N N . SER A 1 127 ? -23.662 3.364 27.070 1.00 79.88 127 SER A N 1
ATOM 968 C CA . SER A 1 127 ? -24.240 2.331 27.952 1.00 79.88 127 SER A CA 1
ATOM 969 C C . SER A 1 127 ? -24.093 2.656 29.442 1.00 79.88 127 SER A C 1
ATOM 971 O O . SER A 1 127 ? -24.852 2.159 30.261 1.00 79.88 127 SER A O 1
ATOM 973 N N . LEU A 1 128 ? -23.131 3.514 29.796 1.00 82.31 128 LEU A N 1
ATOM 974 C CA . LEU A 1 128 ? -22.906 3.940 31.171 1.00 82.31 128 LEU A CA 1
ATOM 975 C C . LEU A 1 128 ? -23.700 5.197 31.573 1.00 82.31 128 LEU A C 1
ATOM 977 O O . LEU A 1 128 ? -23.624 5.617 32.727 1.00 82.31 128 LEU A O 1
ATOM 981 N N . ARG A 1 129 ? -24.431 5.841 30.650 1.00 79.81 129 ARG A N 1
ATOM 982 C CA . ARG A 1 129 ? -25.205 7.058 30.949 1.00 79.81 129 ARG A CA 1
ATOM 983 C C . ARG A 1 129 ? -26.551 6.722 31.587 1.00 79.81 129 ARG A C 1
ATOM 985 O O . ARG A 1 129 ? -27.327 5.950 31.040 1.00 79.81 129 ARG A O 1
ATOM 992 N N . GLY A 1 130 ? -26.866 7.415 32.678 1.00 78.56 130 GLY A N 1
ATOM 993 C CA . GLY A 1 130 ? -28.121 7.293 33.422 1.00 78.56 130 GLY A CA 1
ATOM 994 C C . GLY A 1 130 ? -27.853 7.157 34.919 1.00 78.56 130 GLY A C 1
ATOM 995 O O . GLY A 1 130 ? -26.744 7.441 35.364 1.00 78.56 130 GLY A O 1
ATOM 996 N N . ASP A 1 131 ? -28.857 6.697 35.667 1.00 71.62 131 ASP A N 1
ATOM 997 C CA . ASP A 1 131 ? -28.712 6.268 37.068 1.00 71.62 131 ASP A CA 1
ATOM 998 C C . ASP A 1 131 ? -29.236 4.822 37.277 1.00 71.62 131 ASP A C 1
ATOM 1000 O O . ASP A 1 131 ? -30.175 4.592 38.042 1.00 71.62 131 ASP A O 1
ATOM 1004 N N . PRO A 1 132 ? -28.744 3.828 36.505 1.00 67.62 132 PRO A N 1
ATOM 1005 C CA . PRO A 1 132 ? -29.151 2.434 36.667 1.00 67.62 132 PRO A CA 1
ATOM 1006 C C . PRO A 1 132 ? -28.509 1.788 37.905 1.00 67.62 132 PRO A C 1
ATOM 1008 O O . PRO A 1 132 ? -27.418 2.161 38.337 1.00 67.62 132 PRO A O 1
ATOM 1011 N N . ASP A 1 133 ? -29.159 0.748 38.437 1.00 81.62 133 ASP A N 1
ATOM 1012 C CA . ASP A 1 133 ? -28.567 -0.111 39.469 1.00 81.62 133 ASP A CA 1
ATOM 1013 C C . ASP A 1 133 ? -27.190 -0.636 38.995 1.00 81.62 133 ASP A C 1
ATOM 1015 O O . ASP A 1 133 ? -27.068 -1.056 37.836 1.00 81.62 133 ASP A O 1
ATOM 1019 N N . PRO A 1 134 ? -26.152 -0.656 39.858 1.00 80.12 134 PRO A N 1
ATOM 1020 C CA . PRO A 1 134 ? -24.805 -1.107 39.506 1.00 80.12 134 PRO A CA 1
ATOM 1021 C C . PRO A 1 134 ? -24.720 -2.446 38.758 1.00 80.12 134 PRO A C 1
ATOM 1023 O O . PRO A 1 134 ? -23.795 -2.632 37.967 1.00 80.12 134 PRO A O 1
ATOM 1026 N N . ARG A 1 135 ? -25.649 -3.386 38.987 1.00 82.12 135 ARG A N 1
ATOM 1027 C CA . ARG A 1 135 ? -25.695 -4.659 38.239 1.00 82.12 135 ARG A CA 1
ATOM 1028 C C . ARG A 1 135 ? -26.197 -4.489 36.808 1.00 82.12 135 ARG A C 1
ATOM 1030 O O . ARG A 1 135 ? -25.618 -5.059 35.891 1.00 82.12 135 ARG A O 1
ATOM 1037 N N . VAL A 1 136 ? -27.244 -3.691 36.614 1.00 83.94 136 VAL A N 1
ATOM 1038 C CA . VAL A 1 136 ? -27.823 -3.422 35.287 1.00 83.94 136 VAL A CA 1
ATOM 1039 C C . VAL A 1 136 ? -26.809 -2.678 34.420 1.00 83.94 136 VAL A C 1
ATOM 1041 O O . VAL A 1 136 ? -26.579 -3.053 33.272 1.00 83.94 136 VAL A O 1
ATOM 1044 N N . LEU A 1 137 ? -26.124 -1.700 35.018 1.00 85.62 137 LEU A N 1
ATOM 1045 C CA . LEU A 1 137 ? -25.012 -0.982 34.402 1.00 85.62 137 LEU A CA 1
ATOM 1046 C C . LEU A 1 137 ? -23.900 -1.933 33.931 1.00 85.62 137 LEU A C 1
ATOM 1048 O O . LEU A 1 137 ? -23.404 -1.829 32.808 1.00 85.62 137 LEU A O 1
ATOM 1052 N N . ALA A 1 138 ? -23.505 -2.870 34.799 1.00 86.38 138 ALA A N 1
ATOM 1053 C CA . ALA A 1 138 ? -22.466 -3.845 34.501 1.00 86.38 138 ALA A CA 1
ATOM 1054 C C . ALA A 1 138 ? -22.873 -4.788 33.359 1.00 86.38 138 ALA A C 1
ATOM 1056 O O . ALA A 1 138 ? -22.061 -5.030 32.468 1.00 86.38 138 ALA A O 1
ATOM 1057 N N . ASP A 1 139 ? -24.112 -5.283 33.349 1.00 88.88 139 ASP A N 1
ATOM 1058 C CA . ASP A 1 139 ? -24.625 -6.174 32.303 1.00 88.88 139 ASP A CA 1
ATOM 1059 C C . ASP A 1 139 ? -24.695 -5.483 30.930 1.00 88.88 139 ASP A C 1
ATOM 1061 O O . ASP A 1 139 ? -24.281 -6.065 29.922 1.00 88.88 139 ASP A O 1
ATOM 1065 N N . GLU A 1 140 ? -25.176 -4.237 30.865 1.00 86.56 140 GLU A N 1
ATOM 1066 C CA . GLU A 1 140 ? -25.275 -3.479 29.608 1.00 86.56 140 GLU A CA 1
ATOM 1067 C C . GLU A 1 140 ? -23.902 -3.132 29.020 1.00 86.56 140 GLU A C 1
ATOM 1069 O O . GLU A 1 140 ? -23.667 -3.326 27.816 1.00 86.56 140 GLU A O 1
ATOM 1074 N N . ALA A 1 141 ? -22.962 -2.698 29.863 1.00 86.88 141 ALA A N 1
ATOM 1075 C CA . ALA A 1 141 ? -21.588 -2.442 29.444 1.00 86.88 141 ALA A CA 1
ATOM 1076 C C . ALA A 1 141 ? -20.925 -3.723 28.905 1.00 86.88 141 ALA A C 1
ATOM 1078 O O . ALA A 1 141 ? -20.305 -3.714 27.836 1.00 86.88 141 ALA A O 1
ATOM 1079 N N . LEU A 1 142 ? -21.106 -4.855 29.595 1.00 90.31 142 LEU A N 1
ATOM 1080 C CA . LEU A 1 142 ? -20.511 -6.130 29.197 1.00 90.31 142 LEU A CA 1
ATOM 1081 C C . LEU A 1 142 ? -21.117 -6.685 27.906 1.00 90.31 142 LEU A C 1
ATOM 1083 O O . LEU A 1 142 ? -20.384 -7.216 27.071 1.00 90.31 142 LEU A O 1
ATOM 1087 N N . ARG A 1 143 ? -22.431 -6.529 27.702 1.00 89.00 143 ARG A N 1
ATOM 1088 C CA . ARG A 1 143 ? -23.105 -6.892 26.444 1.00 89.00 143 ARG A CA 1
ATOM 1089 C C . ARG A 1 143 ? -22.576 -6.075 25.273 1.00 89.00 143 ARG A C 1
ATOM 1091 O O . ARG A 1 143 ? -22.300 -6.642 24.215 1.00 89.00 143 ARG A O 1
ATOM 1098 N N . THR A 1 144 ? -22.392 -4.772 25.471 1.00 87.94 144 THR A N 1
ATOM 1099 C CA . THR A 1 144 ? -21.839 -3.865 24.455 1.00 87.94 144 THR A CA 1
ATOM 1100 C C . THR A 1 144 ? -20.420 -4.281 24.063 1.00 87.94 144 THR A C 1
ATOM 1102 O O . THR A 1 144 ? -20.107 -4.382 22.873 1.00 87.94 144 THR A O 1
ATOM 1105 N N . LEU A 1 145 ? -19.583 -4.610 25.051 1.00 89.06 145 LEU A N 1
ATOM 1106 C CA . LEU A 1 145 ? -18.228 -5.117 24.827 1.00 89.06 145 LEU A CA 1
ATOM 1107 C C . LEU A 1 145 ? -18.226 -6.473 24.113 1.00 89.06 145 LEU A C 1
ATOM 1109 O O . LEU A 1 145 ? -17.510 -6.628 23.126 1.00 89.06 145 LEU A O 1
ATOM 1113 N N . CYS A 1 146 ? -19.051 -7.430 24.546 1.00 90.94 146 CYS A N 1
ATOM 1114 C CA . CYS A 1 146 ? -19.144 -8.744 23.902 1.00 90.94 146 CYS A CA 1
ATOM 1115 C C . CYS A 1 146 ? -19.562 -8.618 22.433 1.00 90.94 146 CYS A C 1
ATOM 1117 O O . CYS A 1 146 ? -18.957 -9.242 21.562 1.00 90.94 146 CYS A O 1
ATOM 1119 N N . ALA A 1 147 ? -20.537 -7.753 22.134 1.00 87.31 147 ALA A N 1
ATOM 1120 C CA . ALA A 1 147 ? -21.013 -7.537 20.770 1.00 87.31 147 ALA A CA 1
ATOM 1121 C C . ALA A 1 147 ? -19.933 -6.915 19.872 1.00 87.31 147 ALA A C 1
ATOM 1123 O O . ALA A 1 147 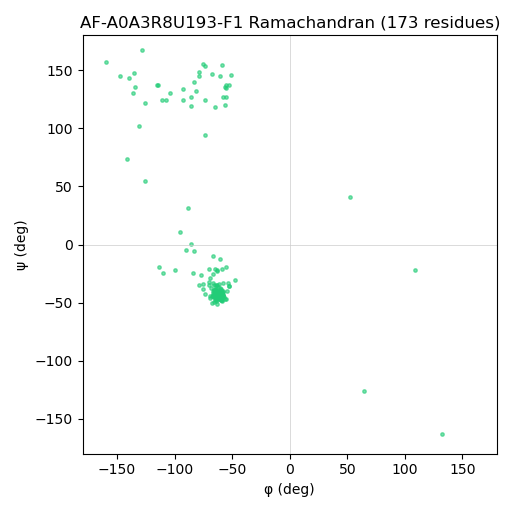? -19.790 -7.308 18.715 1.00 87.31 147 ALA A O 1
ATOM 1124 N N . ARG A 1 148 ? -19.147 -5.969 20.402 1.00 85.31 148 ARG A N 1
ATOM 1125 C CA . ARG A 1 148 ? -18.064 -5.289 19.668 1.00 85.31 148 ARG A CA 1
ATOM 1126 C C . ARG A 1 148 ? -16.823 -6.157 19.477 1.00 85.31 148 ARG A C 1
ATOM 1128 O O . ARG A 1 148 ? -16.208 -6.097 18.416 1.00 85.31 148 ARG A O 1
ATOM 1135 N N . LEU A 1 149 ? -16.468 -6.957 20.479 1.00 88.12 149 LEU A N 1
ATOM 1136 C CA . LEU A 1 149 ? -15.328 -7.878 20.435 1.00 88.12 149 LEU A CA 1
ATOM 1137 C C . LEU A 1 149 ? -15.666 -9.207 19.750 1.00 88.12 149 LEU A C 1
ATOM 1139 O O . LEU A 1 149 ? -14.776 -10.028 19.546 1.00 88.12 149 LEU A O 1
ATOM 1143 N N . ASN A 1 150 ? -16.938 -9.413 19.391 1.00 85.50 150 ASN A N 1
ATOM 1144 C CA . ASN A 1 150 ? -17.458 -10.687 18.903 1.00 85.50 150 ASN A CA 1
ATOM 1145 C C . ASN A 1 150 ? -17.121 -11.842 19.871 1.00 85.50 150 ASN A C 1
ATOM 1147 O O . ASN A 1 150 ? -16.724 -12.927 19.445 1.00 85.50 150 ASN A O 1
ATOM 1151 N N . ALA A 1 151 ? -17.242 -11.574 21.174 1.00 89.06 151 ALA A N 1
ATOM 1152 C CA . ALA A 1 151 ? -17.064 -12.547 22.243 1.00 89.06 151 ALA A CA 1
ATOM 1153 C C . ALA A 1 151 ? -18.416 -13.176 22.599 1.00 89.06 151 ALA A C 1
ATOM 1155 O O . ALA A 1 151 ? -19.407 -12.468 22.766 1.00 89.06 151 ALA A O 1
ATOM 1156 N N . GLU A 1 152 ? -18.459 -14.501 22.724 1.00 88.25 152 GLU A N 1
ATOM 1157 C CA . GLU A 1 152 ? -19.696 -15.234 23.029 1.00 88.25 152 GLU A CA 1
ATOM 1158 C C . GLU A 1 152 ? -20.166 -14.999 24.469 1.00 88.25 152 GLU A C 1
ATOM 1160 O O . GLU A 1 152 ? -21.365 -14.919 24.733 1.00 88.25 152 GLU A O 1
ATOM 1165 N N . VAL A 1 153 ? -19.216 -14.854 25.398 1.00 90.94 153 VAL A N 1
ATOM 1166 C CA . VAL A 1 153 ? -19.476 -14.694 26.829 1.00 90.94 153 VAL A CA 1
ATOM 1167 C C . VAL A 1 153 ? -18.523 -13.660 27.430 1.00 90.94 153 VAL A C 1
ATOM 1169 O O . VAL A 1 153 ? -17.344 -13.607 27.079 1.00 90.94 153 VAL A O 1
ATOM 1172 N N . GLY A 1 154 ? -19.025 -12.875 28.381 1.00 90.69 154 GLY A N 1
ATOM 1173 C CA . GLY A 1 154 ? -18.257 -11.986 29.243 1.00 90.69 154 GLY A CA 1
ATOM 1174 C C . GLY A 1 154 ? -18.708 -12.103 30.699 1.00 90.69 154 GLY A C 1
ATOM 1175 O O . GLY A 1 154 ? -19.888 -12.323 30.979 1.00 90.69 154 GLY A O 1
ATOM 1176 N N . ALA A 1 155 ? -17.771 -11.916 31.632 1.00 92.56 155 ALA A N 1
ATOM 1177 C CA . ALA A 1 155 ? -18.048 -11.798 33.066 1.00 92.56 155 ALA A CA 1
ATOM 1178 C C . ALA A 1 155 ? -17.272 -10.617 33.675 1.00 92.56 155 ALA A C 1
ATOM 1180 O O . ALA A 1 155 ? -16.085 -10.447 33.396 1.00 92.56 155 ALA A O 1
ATOM 1181 N N . LEU A 1 156 ? -17.936 -9.814 34.510 1.00 90.75 156 LEU A N 1
ATOM 1182 C CA . LEU A 1 156 ? -17.343 -8.702 35.252 1.00 90.75 156 LEU A CA 1
ATOM 1183 C C . LEU A 1 156 ? -17.315 -9.028 36.742 1.00 90.75 156 LEU A C 1
ATOM 1185 O O . LEU A 1 156 ? -18.355 -9.286 37.353 1.00 90.75 156 LEU A O 1
ATOM 1189 N N . TYR A 1 157 ? -16.127 -8.957 37.336 1.00 89.19 157 TYR A N 1
ATOM 1190 C CA . TYR A 1 157 ? -15.924 -9.176 38.763 1.00 89.19 157 TYR A CA 1
ATOM 1191 C C . TYR A 1 157 ? -15.466 -7.890 39.444 1.00 89.19 157 TYR A C 1
ATOM 1193 O O . TYR A 1 157 ? -14.590 -7.188 38.943 1.00 89.19 157 TYR A O 1
ATOM 1201 N N . ARG A 1 158 ? -16.028 -7.606 40.619 1.00 89.50 158 ARG A N 1
ATOM 1202 C CA . ARG A 1 158 ? -15.575 -6.545 41.517 1.00 89.50 158 ARG A CA 1
ATOM 1203 C C . ARG A 1 158 ? -14.822 -7.178 42.674 1.00 89.50 158 ARG A C 1
ATOM 1205 O O . ARG A 1 158 ? -15.329 -8.099 43.315 1.00 89.50 158 ARG A O 1
ATOM 1212 N N . LEU A 1 159 ? -13.633 -6.664 42.958 1.00 91.38 159 LEU A N 1
ATOM 1213 C CA . LEU A 1 159 ? -12.876 -7.061 44.137 1.00 91.38 159 LEU A CA 1
ATOM 1214 C C . LEU A 1 159 ? -13.518 -6.439 45.387 1.00 91.38 159 LEU A C 1
ATOM 1216 O O . LEU A 1 159 ? -13.694 -5.223 45.456 1.00 91.38 159 LEU A O 1
ATOM 1220 N N . GLN A 1 160 ? -13.882 -7.266 46.365 1.00 90.56 160 GLN A N 1
ATOM 1221 C CA . GLN A 1 160 ? -14.369 -6.828 47.673 1.00 90.56 160 GLN A CA 1
ATOM 1222 C C . GLN A 1 160 ? -13.602 -7.586 48.763 1.00 90.56 160 GLN A C 1
ATOM 1224 O O . GLN A 1 160 ? -13.854 -8.766 49.018 1.00 90.56 160 GLN A O 1
ATOM 1229 N N . GLY A 1 161 ? -12.627 -6.908 49.378 1.00 89.81 161 GLY A N 1
ATOM 1230 C CA . GLY A 1 161 ? -11.624 -7.556 50.226 1.00 89.81 161 GLY A CA 1
ATOM 1231 C C . GLY A 1 161 ? -10.760 -8.510 49.398 1.00 89.81 161 GLY A C 1
ATOM 1232 O O . GLY A 1 161 ? -10.237 -8.122 48.360 1.00 89.81 161 GLY A O 1
ATOM 1233 N N . GLU A 1 162 ? -10.668 -9.770 49.820 1.00 90.62 162 GLU A N 1
ATOM 1234 C CA . GLU A 1 162 ? -9.939 -10.830 49.103 1.00 90.62 162 GLU A CA 1
ATOM 1235 C C . GLU A 1 162 ? -10.840 -11.689 48.194 1.00 90.62 162 GLU A C 1
ATOM 1237 O O . GLU A 1 162 ? -10.428 -12.746 47.718 1.00 90.62 162 GLU A O 1
ATOM 1242 N N . ARG A 1 163 ? -12.096 -11.281 47.961 1.00 91.00 163 ARG A N 1
ATOM 1243 C CA . ARG A 1 163 ? -13.056 -12.054 47.156 1.00 91.00 163 ARG A CA 1
ATOM 1244 C C . ARG A 1 163 ? -13.442 -11.319 45.879 1.00 91.00 163 ARG A C 1
ATOM 1246 O O . ARG A 1 163 ? -13.732 -10.124 45.894 1.00 91.00 163 ARG A O 1
ATOM 1253 N N . LEU A 1 164 ? -13.493 -12.068 44.780 1.00 89.06 164 LEU A N 1
ATOM 1254 C CA . LEU A 1 164 ? -14.058 -11.620 43.511 1.00 89.06 164 LEU A CA 1
ATOM 1255 C C . LEU A 1 164 ? -15.565 -11.878 43.520 1.00 89.06 164 LEU A C 1
ATOM 1257 O O . LEU A 1 164 ? -16.006 -13.020 43.644 1.00 89.06 164 LEU A O 1
ATOM 1261 N N . LEU A 1 165 ? -16.355 -10.818 43.385 1.00 89.81 165 LEU A N 1
ATOM 1262 C CA . LEU A 1 165 ? -17.808 -10.902 43.308 1.00 89.81 165 LEU A CA 1
ATOM 1263 C C . LEU A 1 165 ? -18.260 -10.626 41.883 1.00 89.81 165 LEU A C 1
ATOM 1265 O O . LEU A 1 165 ? -17.942 -9.574 41.330 1.00 89.81 165 LEU A O 1
ATOM 1269 N N . LEU A 1 166 ? -19.016 -11.557 41.304 1.00 88.50 166 LEU A N 1
ATOM 1270 C CA . LEU A 1 166 ? -19.637 -11.360 39.999 1.00 88.50 166 LEU A CA 1
ATOM 1271 C C . LEU A 1 166 ? -20.663 -10.223 40.099 1.00 88.50 166 LEU A C 1
ATOM 1273 O O . LEU A 1 166 ? -21.626 -10.311 40.865 1.00 88.50 166 LEU A O 1
ATOM 1277 N N . VAL A 1 167 ? -20.432 -9.156 39.340 1.00 89.62 167 VAL A N 1
ATOM 1278 C CA . VAL A 1 167 ? -21.266 -7.944 39.320 1.00 89.62 167 VAL A CA 1
ATOM 1279 C C . VAL A 1 167 ? -21.988 -7.742 37.995 1.00 89.62 167 VAL A C 1
ATOM 1281 O O . VAL A 1 167 ? -23.001 -7.055 37.998 1.00 89.62 167 VAL A O 1
ATOM 1284 N N . GLY A 1 168 ? -21.530 -8.372 36.911 1.00 86.06 168 GLY A N 1
ATOM 1285 C CA . GLY A 1 168 ? -22.257 -8.392 35.643 1.00 86.06 168 GLY A CA 1
ATOM 1286 C C . GLY A 1 168 ? -21.826 -9.533 34.728 1.00 86.06 168 GLY A C 1
ATOM 1287 O O . GLY A 1 168 ? -20.720 -10.065 34.856 1.00 86.06 168 GLY A O 1
ATOM 1288 N N . GLY A 1 169 ? -22.707 -9.922 33.816 1.00 88.88 169 GLY A N 1
ATOM 1289 C CA . GLY A 1 169 ? -22.525 -11.022 32.880 1.00 88.88 169 GLY A CA 1
ATOM 1290 C C . GLY A 1 169 ? -23.224 -10.766 31.548 1.00 88.88 169 GLY A C 1
ATOM 1291 O O . GLY A 1 169 ? -24.308 -10.192 31.472 1.00 88.88 169 GLY A O 1
ATOM 1292 N N . ALA A 1 170 ? -22.606 -11.234 30.471 1.00 87.31 170 ALA A N 1
ATOM 1293 C CA . ALA A 1 170 ? -23.174 -11.180 29.137 1.00 87.31 170 ALA A CA 1
ATOM 1294 C C . ALA A 1 170 ? -22.936 -12.517 28.450 1.00 87.31 170 ALA A C 1
ATOM 1296 O O . ALA A 1 170 ? -21.819 -13.017 28.428 1.00 87.31 170 ALA A O 1
ATOM 1297 N N . ALA A 1 171 ? -23.992 -13.078 27.877 1.00 84.19 171 ALA A N 1
ATOM 1298 C CA . ALA A 1 171 ? -23.903 -14.172 26.929 1.00 84.19 171 ALA A CA 1
ATOM 1299 C C . ALA A 1 171 ? -24.664 -13.724 25.686 1.00 84.19 171 ALA A C 1
ATOM 1301 O O . ALA A 1 171 ? -25.835 -13.339 25.778 1.00 84.19 171 ALA A O 1
ATOM 1302 N N . LEU A 1 172 ? -23.989 -13.700 24.543 1.00 73.19 172 LEU A N 1
ATOM 1303 C CA . LEU A 1 172 ? -24.655 -13.464 23.271 1.00 73.19 172 LEU A CA 1
ATOM 1304 C C . LEU A 1 172 ? -25.228 -14.796 22.773 1.00 73.19 172 LEU A C 1
ATOM 1306 O O . LEU A 1 172 ? -24.575 -15.828 22.933 1.00 73.19 172 LEU A O 1
ATOM 1310 N N . PRO A 1 173 ? -26.443 -14.811 22.196 1.00 69.31 173 PRO A N 1
ATOM 1311 C CA . PRO A 1 173 ? -26.978 -16.026 21.595 1.00 69.31 173 PRO A CA 1
ATOM 1312 C C . PRO A 1 173 ? -25.996 -16.553 20.542 1.00 69.31 173 PRO A C 1
ATOM 1314 O O . PRO A 1 173 ? -25.465 -15.771 19.749 1.00 69.31 173 PRO A O 1
ATOM 1317 N N . ALA A 1 174 ? -25.749 -17.867 20.562 1.00 58.47 174 ALA A N 1
ATOM 1318 C CA . ALA A 1 174 ? -24.894 -18.527 19.581 1.00 58.47 174 ALA A CA 1
ATOM 1319 C C . ALA A 1 174 ? -25.417 -18.219 18.168 1.00 58.47 174 ALA A C 1
ATOM 1321 O O . ALA A 1 174 ? -26.614 -18.366 17.907 1.00 58.47 174 ALA A O 1
ATOM 1322 N N . ARG A 1 175 ? -24.530 -17.718 17.303 1.00 52.41 175 ARG A N 1
ATOM 1323 C CA . ARG A 1 175 ? -24.837 -17.421 15.899 1.00 52.41 175 ARG A CA 1
ATOM 1324 C C . ARG A 1 175 ? -24.842 -18.679 15.049 1.00 52.41 175 ARG A C 1
ATOM 1326 O O . ARG A 1 175 ? -23.952 -19.527 15.268 1.00 52.41 175 ARG A O 1
#

Radius of gyration: 27.42 Å; Cα contacts (8 Å, |Δi|>4): 204; chains: 1; bounding box: 53×30×81 Å

Foldseek 3Di:
DPPDQDPLQVVLVVQLVVLLVVLLVVLLPDAQPDVSLCSLLVSLVSCLPHLDLCVSQVSLVVSLVSLVVSLVNGHYDPCSPVSVVVSVVVSVSSNVSSVVSSVSSVVVVVVVVVVLVVVLVVQLVVLQPDDDDQLSSQASSQQSVCVSVVNQKDWDWDDDPPDTDTRYIDGDPDD

Secondary structure (DSSP, 8-state):
--PPPPHHHHHHHHHHHHHHHHHHHHHTTSPTTSGGGHHHHHHHHGGGG-S-TTHHHHHHHHHHHHHHHHHHHSPP-S-HHHHHHHHHHHHHHHHHHHHHHHHHHHHHHHHHHHHHHHHHHHHHHHHT-S---HHHHHHHHHHHHHHHHT-SEEEEEEEETTEEEEEEEEEPPP-

Sequence (175 aa):
MNSAPTARDRWIWLASAGLMALTMGLEFVVPLGYAVWLTYFMAVGVTLFQRRVEVPFLVAVGSTILLMIGYHIAPASTNSAFSFVNRTIGGICFLLMAVTVMKAIQSRRIAADALWLQEGENAVTVSLRGDPDPRVLADEALRTLCARLNAEVGALYRLQGERLLLVGGAALPAR

Nearest PDB structures (foldseek):
  6ob8-assembly1_A  TM=5.308E-01  e=1.136E+00  [Leptolyngbya] sp. JSC-1

Solvent-accessible surface area (backbone atoms only — not comparable to full-atom values): 9472 Å² total; per-residue (Å²): 133,87,73,74,87,47,74,65,51,53,51,45,52,51,50,27,52,48,33,42,52,50,36,55,59,46,30,62,75,43,46,54,73,64,71,63,65,54,42,36,49,49,25,29,55,57,38,54,80,37,88,59,62,64,53,20,47,53,46,18,55,52,41,38,52,48,52,56,52,38,64,75,61,24,40,84,45,100,55,60,69,62,38,50,56,54,48,54,52,48,39,52,49,29,47,53,48,14,53,52,37,32,50,52,44,50,52,53,49,55,50,50,53,51,50,54,49,52,55,47,54,51,53,42,53,57,48,64,62,79,88,66,58,71,46,59,38,35,24,48,34,35,40,53,47,22,66,74,69,71,38,58,65,41,78,40,69,45,79,58,87,96,40,78,40,83,46,23,56,24,71,54,82,87,128